Protein AF-A0A2R3ZAL0-F1 (afdb_monomer_lite)

Sequence (83 aa):
MVNGRDNRKILNEKIALRIKTLREKIEPNQSKFAEAHLMDRQIINRWESTTDGRGISIHSIKKFCSMIDISLKEFFDCELFSG

InterPro domains:
  IPR001387 Cro/C1-type, helix-turn-helix domain [cd00093] (18-75)
  IPR010982 Lambda repressor-like, DNA-binding domain superfamily [G3DSA:1.10.260.40] (6-79)
  IPR010982 Lambda repressor-like, DNA-binding domain superfamily [SSF47413] (11-77)

Organism: NCBI:txid2126553

pLDDT: mean 92.5, std 9.97, range [47.97, 98.44]

Secondary structure (DSSP, 8-state):
---HHHHHHHHHHHHHHHHHHHHHHH-S-HHHHHHHTT--HHHHHHHT--SS-----HHHHHHHHHHTT--HHHHH-SGGG--

Foldseek 3Di:
DPDPLNVLLLVQQLQLVLLQVLCCVVPNDLVVLCVVQVHDSVLNVVRND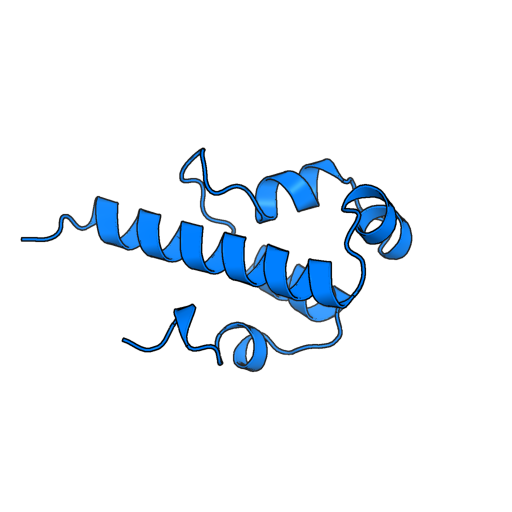SDPSDHDDPVSVQVSCVSSVHHPVVSCPDPSNDD

Structure (mmCIF, N/CA/C/O backbone):
data_AF-A0A2R3ZAL0-F1
#
_entry.id   AF-A0A2R3ZAL0-F1
#
loop_
_atom_site.group_PDB
_atom_site.id
_atom_site.type_symbol
_atom_site.label_atom_id
_atom_site.label_alt_id
_atom_site.label_comp_id
_atom_site.label_asym_id
_atom_site.label_entity_id
_atom_site.label_seq_id
_atom_site.pdbx_PDB_ins_code
_atom_site.Cartn_x
_atom_site.Cartn_y
_atom_site.Cartn_z
_atom_site.occupancy
_atom_site.B_iso_or_equiv
_atom_site.auth_seq_id
_atom_site.auth_comp_id
_atom_site.auth_asym_id
_atom_site.auth_atom_id
_atom_site.pdbx_PDB_model_num
ATOM 1 N N . MET A 1 1 ? 14.156 -1.091 -27.451 1.00 47.97 1 MET A N 1
ATOM 2 C CA . MET A 1 1 ? 14.584 -1.947 -26.323 1.00 47.97 1 MET A CA 1
ATOM 3 C C . MET A 1 1 ? 14.307 -1.185 -25.038 1.00 47.97 1 MET A C 1
ATOM 5 O O . MET A 1 1 ? 14.905 -0.135 -24.856 1.00 47.97 1 MET A O 1
ATOM 9 N N . VAL A 1 2 ? 13.368 -1.639 -24.204 1.00 55.31 2 VAL A N 1
ATOM 10 C CA . VAL A 1 2 ? 13.141 -1.023 -22.883 1.00 55.31 2 VAL A CA 1
ATOM 11 C C . VAL A 1 2 ? 14.308 -1.424 -21.980 1.00 55.31 2 VAL A C 1
ATOM 13 O O . VAL A 1 2 ? 14.663 -2.600 -21.914 1.00 55.31 2 VAL A O 1
ATOM 16 N N . ASN A 1 3 ? 14.970 -0.448 -21.363 1.00 67.81 3 ASN A N 1
ATOM 17 C CA . ASN A 1 3 ? 16.187 -0.661 -20.587 1.00 67.81 3 ASN A CA 1
ATOM 18 C C . ASN A 1 3 ? 15.837 -1.371 -19.264 1.00 67.81 3 ASN A C 1
ATOM 20 O O . ASN A 1 3 ? 14.822 -1.064 -18.644 1.00 67.81 3 ASN A O 1
ATOM 24 N N . GLY A 1 4 ? 16.669 -2.293 -18.767 1.00 68.31 4 GLY A N 1
ATOM 25 C CA . GLY A 1 4 ? 16.375 -3.039 -17.527 1.00 68.31 4 GLY A CA 1
ATOM 26 C C . GLY A 1 4 ? 16.207 -2.154 -16.277 1.00 68.31 4 GLY A C 1
ATOM 27 O O . GLY A 1 4 ? 15.559 -2.549 -15.307 1.00 68.31 4 GLY A O 1
ATOM 28 N N . ARG A 1 5 ? 16.749 -0.928 -16.312 1.00 65.75 5 ARG A N 1
ATOM 29 C CA . ARG A 1 5 ? 16.522 0.112 -15.293 1.00 65.75 5 ARG A CA 1
ATOM 30 C C . ARG A 1 5 ? 15.090 0.657 -15.305 1.00 65.75 5 ARG A C 1
ATOM 32 O O . ARG A 1 5 ? 14.544 0.903 -14.231 1.00 65.75 5 ARG A O 1
ATOM 39 N N . ASP A 1 6 ? 14.477 0.769 -16.478 1.00 78.75 6 ASP A N 1
ATOM 40 C CA . ASP A 1 6 ? 13.122 1.301 -16.636 1.00 78.75 6 ASP A CA 1
ATOM 41 C C . ASP A 1 6 ? 12.097 0.306 -16.085 1.00 78.75 6 ASP A C 1
ATOM 43 O O . ASP A 1 6 ? 11.212 0.687 -15.325 1.00 78.75 6 ASP A O 1
ATOM 47 N N . ASN A 1 7 ? 12.293 -0.994 -16.333 1.00 83.44 7 ASN A N 1
ATOM 48 C CA . ASN A 1 7 ? 11.415 -2.044 -15.801 1.00 83.44 7 ASN A CA 1
ATOM 49 C C . ASN A 1 7 ? 11.395 -2.083 -14.266 1.00 83.44 7 ASN A C 1
ATOM 51 O O . ASN A 1 7 ? 10.334 -2.243 -13.663 1.00 83.44 7 ASN A O 1
ATOM 55 N N . ARG A 1 8 ? 12.554 -1.906 -13.614 1.00 86.44 8 ARG A N 1
ATOM 56 C CA . ARG A 1 8 ? 12.624 -1.847 -12.144 1.00 86.44 8 ARG A CA 1
ATOM 57 C C . ARG A 1 8 ? 11.885 -0.626 -11.603 1.00 86.44 8 ARG A C 1
ATOM 59 O O . ARG A 1 8 ? 11.172 -0.740 -10.611 1.00 86.44 8 ARG A O 1
ATOM 66 N N . LYS A 1 9 ? 12.053 0.525 -12.256 1.00 89.69 9 LYS A N 1
ATOM 67 C CA . LYS A 1 9 ? 11.374 1.763 -11.876 1.00 89.69 9 LYS A CA 1
ATOM 68 C C . LYS A 1 9 ? 9.853 1.619 -12.003 1.00 89.69 9 LYS A C 1
ATOM 70 O O . LYS A 1 9 ? 9.152 1.904 -11.039 1.00 89.69 9 LYS A O 1
ATOM 75 N N . ILE A 1 10 ? 9.371 1.063 -13.116 1.00 92.06 10 ILE A N 1
ATOM 76 C CA . ILE A 1 10 ? 7.943 0.791 -13.349 1.00 92.06 10 ILE A CA 1
ATOM 77 C C . ILE A 1 10 ? 7.372 -0.142 -12.272 1.00 92.06 10 ILE A C 1
ATOM 79 O O . ILE A 1 10 ? 6.290 0.110 -11.746 1.00 92.06 10 ILE A O 1
ATOM 83 N N . LEU A 1 11 ? 8.088 -1.213 -11.908 1.00 93.44 11 LEU A N 1
ATOM 84 C CA . LEU A 1 11 ? 7.641 -2.119 -10.845 1.00 93.44 11 LEU A CA 1
ATOM 85 C C . LEU A 1 11 ? 7.537 -1.406 -9.488 1.00 93.44 11 LEU A C 1
ATOM 87 O O . LEU A 1 11 ? 6.544 -1.577 -8.783 1.00 93.44 11 LEU A O 1
ATOM 91 N N . ASN A 1 12 ? 8.533 -0.590 -9.134 1.00 94.69 12 ASN A N 1
ATOM 92 C CA . ASN A 1 12 ? 8.527 0.171 -7.882 1.00 94.69 12 ASN A CA 1
ATOM 93 C C . ASN A 1 12 ? 7.349 1.154 -7.829 1.00 94.69 12 ASN A C 1
ATOM 95 O O . ASN A 1 12 ? 6.652 1.217 -6.818 1.00 94.69 12 ASN A O 1
ATOM 99 N N . GLU A 1 13 ? 7.083 1.864 -8.927 1.00 94.88 13 GLU A N 1
ATOM 100 C CA . GLU A 1 13 ? 5.947 2.786 -9.041 1.00 94.88 13 GLU A CA 1
ATOM 101 C C . GLU A 1 13 ? 4.604 2.057 -8.900 1.00 94.88 13 GLU A C 1
ATOM 103 O O . GLU A 1 13 ? 3.730 2.519 -8.168 1.00 94.88 13 GLU A O 1
ATOM 108 N N . LYS A 1 14 ? 4.450 0.882 -9.527 1.00 95.62 14 LYS A N 1
ATOM 109 C CA . LYS A 1 14 ? 3.250 0.038 -9.388 1.00 95.62 14 LYS A CA 1
ATOM 110 C C . LYS A 1 14 ? 3.024 -0.417 -7.945 1.00 95.62 14 LYS A C 1
ATOM 112 O O . LYS A 1 14 ? 1.892 -0.386 -7.468 1.00 95.62 14 LYS A O 1
ATOM 117 N N . ILE A 1 15 ? 4.086 -0.806 -7.235 1.00 97.38 15 ILE A N 1
ATOM 118 C CA . ILE A 1 15 ? 4.014 -1.190 -5.815 1.00 97.38 15 ILE A CA 1
ATOM 119 C C . ILE A 1 15 ? 3.599 0.007 -4.952 1.00 97.38 15 ILE A C 1
ATOM 121 O O . ILE A 1 15 ? 2.672 -0.119 -4.152 1.00 97.38 15 ILE A O 1
ATOM 125 N N . ALA A 1 16 ? 4.238 1.166 -5.136 1.00 97.19 16 ALA A N 1
ATOM 126 C CA . ALA A 1 16 ? 3.916 2.384 -4.394 1.00 97.19 16 ALA A CA 1
ATOM 127 C C . ALA A 1 16 ? 2.462 2.823 -4.626 1.00 97.19 16 ALA A C 1
ATOM 129 O O . ALA A 1 16 ? 1.733 3.117 -3.675 1.00 97.19 16 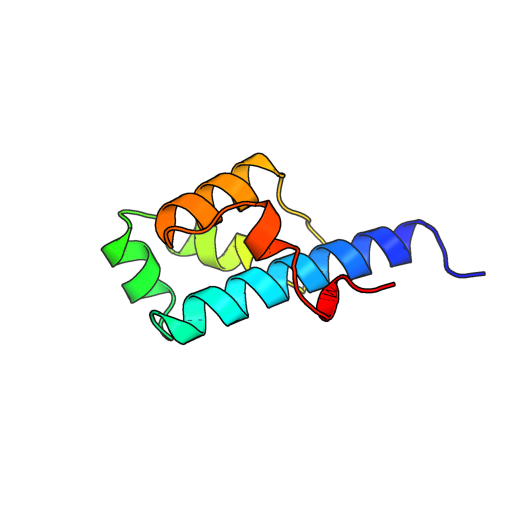ALA A O 1
ATOM 130 N N . LEU A 1 17 ? 2.007 2.782 -5.883 1.00 96.75 17 LEU A N 1
ATOM 131 C CA . LEU A 1 17 ? 0.623 3.070 -6.246 1.00 96.75 17 LEU A CA 1
ATOM 132 C C . LEU A 1 17 ? -0.348 2.086 -5.586 1.00 96.75 17 LEU A C 1
ATOM 134 O O . LEU A 1 17 ? -1.347 2.513 -5.013 1.00 96.75 17 LEU A O 1
ATOM 138 N N . ARG A 1 18 ? -0.044 0.782 -5.600 1.00 97.88 18 ARG A N 1
ATOM 139 C CA . ARG A 1 18 ? -0.890 -0.243 -4.970 1.00 97.88 18 ARG A CA 1
ATOM 140 C C . ARG A 1 18 ? -1.040 -0.020 -3.464 1.00 97.88 18 ARG A C 1
ATOM 142 O O . ARG A 1 18 ? -2.159 -0.117 -2.962 1.00 97.88 18 ARG A O 1
ATOM 149 N N . ILE A 1 19 ? 0.046 0.309 -2.761 1.00 98.00 19 ILE A N 1
ATOM 150 C CA . ILE A 1 19 ? 0.020 0.635 -1.323 1.00 98.00 19 ILE A CA 1
ATOM 151 C C . ILE A 1 19 ? -0.880 1.840 -1.073 1.00 98.00 19 ILE A C 1
ATOM 153 O O . ILE A 1 19 ? -1.798 1.756 -0.258 1.00 98.00 19 ILE A O 1
ATOM 157 N N . LYS A 1 20 ? -0.670 2.924 -1.828 1.00 97.69 20 LYS A N 1
ATOM 158 C CA . LYS A 1 20 ? -1.472 4.141 -1.714 1.00 97.69 20 LYS A CA 1
ATOM 159 C C . LYS A 1 20 ? -2.957 3.862 -1.936 1.00 97.69 20 LYS A C 1
ATOM 161 O O . LYS A 1 20 ? -3.775 4.243 -1.107 1.00 97.69 20 LYS A O 1
ATOM 166 N N . THR A 1 21 ? -3.310 3.152 -3.007 1.00 97.88 21 THR A N 1
ATOM 167 C CA . THR A 1 21 ? -4.705 2.817 -3.322 1.00 97.88 21 THR A CA 1
ATOM 168 C C . THR A 1 21 ? -5.362 1.980 -2.226 1.00 97.88 21 THR A C 1
ATOM 170 O O . THR A 1 21 ? -6.514 2.228 -1.882 1.00 97.88 21 THR A O 1
ATOM 173 N N . LEU A 1 22 ? -4.663 0.982 -1.676 1.00 98.31 22 LEU A N 1
ATOM 174 C CA . LEU A 1 22 ? -5.204 0.152 -0.595 1.00 98.31 22 LEU A CA 1
ATOM 175 C C . LEU A 1 22 ? -5.372 0.952 0.699 1.00 98.31 22 LEU A C 1
ATOM 177 O O . LEU A 1 22 ? -6.414 0.846 1.340 1.00 98.31 22 LEU A O 1
ATOM 181 N N . ARG A 1 23 ? -4.398 1.803 1.039 1.00 98.00 23 ARG A N 1
ATOM 182 C CA . ARG A 1 23 ? -4.504 2.707 2.186 1.00 98.00 23 ARG A CA 1
ATOM 183 C C . ARG A 1 23 ? -5.693 3.651 2.034 1.00 98.00 23 ARG A C 1
ATOM 185 O O . ARG A 1 23 ? -6.484 3.756 2.958 1.00 98.00 23 ARG A O 1
ATOM 192 N N . GLU A 1 24 ? -5.844 4.321 0.892 1.00 98.12 24 GLU A N 1
ATOM 193 C CA . GLU A 1 24 ? -6.902 5.324 0.678 1.00 98.12 24 GLU A CA 1
ATOM 194 C C . GLU A 1 24 ? -8.317 4.748 0.762 1.00 98.12 24 GLU A C 1
ATOM 196 O O . GLU A 1 24 ? -9.238 5.470 1.135 1.00 98.12 24 GLU A O 1
ATOM 201 N N . LYS A 1 25 ? -8.491 3.452 0.474 1.00 97.69 25 LYS A N 1
ATOM 202 C CA . LYS A 1 25 ? -9.764 2.743 0.678 1.00 97.69 25 LYS A CA 1
ATOM 203 C C . LYS A 1 25 ? -10.121 2.543 2.153 1.00 97.69 25 LYS A C 1
ATOM 205 O O . LYS A 1 25 ? -11.296 2.375 2.459 1.00 97.69 25 LYS A O 1
ATOM 210 N N . ILE A 1 26 ? -9.125 2.525 3.035 1.00 97.38 26 ILE A N 1
ATOM 211 C CA . ILE A 1 26 ? -9.285 2.309 4.478 1.00 97.38 26 ILE A CA 1
ATOM 212 C C . ILE A 1 26 ? -9.313 3.656 5.202 1.00 97.38 26 ILE A C 1
ATOM 214 O O . ILE A 1 26 ? -10.242 3.943 5.948 1.00 97.38 26 ILE A O 1
ATOM 218 N N . GLU A 1 27 ? -8.303 4.492 4.961 1.00 97.69 27 GLU A N 1
ATOM 219 C CA . GLU A 1 27 ? -8.161 5.826 5.534 1.00 97.69 27 GLU A CA 1
ATOM 220 C C . GLU A 1 27 ? -7.389 6.746 4.558 1.00 97.69 27 GLU A C 1
ATOM 222 O O . GLU A 1 27 ? -6.194 6.537 4.300 1.00 97.69 27 GLU A O 1
ATOM 227 N N . PRO A 1 28 ? -8.033 7.792 4.004 1.00 96.56 28 PRO A N 1
ATOM 228 C CA . PRO A 1 28 ? -7.422 8.693 3.026 1.00 96.56 28 PRO A CA 1
ATOM 229 C C . PRO A 1 28 ? -6.302 9.576 3.594 1.00 96.56 28 PRO A C 1
ATOM 231 O O . PRO A 1 28 ? -5.458 10.045 2.825 1.00 96.56 28 PRO A O 1
ATOM 234 N N . ASN A 1 29 ? -6.217 9.776 4.909 1.00 97.50 29 ASN A N 1
ATOM 235 C CA . ASN A 1 29 ? -5.157 10.551 5.544 1.00 97.50 29 ASN A CA 1
ATOM 236 C C . ASN A 1 29 ? -4.002 9.656 6.038 1.00 97.50 29 ASN A C 1
ATOM 238 O O . ASN A 1 29 ? -4.154 8.874 6.972 1.00 97.50 29 ASN A O 1
ATOM 242 N N . GLN A 1 30 ? -2.802 9.830 5.470 1.00 97.06 30 GLN A N 1
ATOM 243 C CA . GLN A 1 30 ? -1.610 9.062 5.865 1.00 97.06 30 GLN A CA 1
ATOM 244 C C . GLN A 1 30 ? -1.284 9.149 7.363 1.00 97.06 30 GLN A C 1
ATOM 246 O O . GLN A 1 30 ? -0.846 8.157 7.936 1.00 97.06 30 GLN A O 1
ATOM 251 N N . SER A 1 31 ? -1.464 10.316 7.993 1.00 97.31 31 SER A N 1
ATOM 252 C CA . SER A 1 31 ? -1.180 10.498 9.422 1.00 97.31 31 SER A CA 1
ATOM 253 C C . SER A 1 31 ? -2.128 9.663 10.273 1.00 97.31 31 SER A C 1
ATOM 255 O O . SER A 1 31 ? -1.668 8.969 11.171 1.00 97.31 31 SER A O 1
ATOM 257 N N . LYS A 1 32 ? -3.426 9.679 9.946 1.00 98.00 32 LYS A N 1
ATOM 258 C CA . LYS A 1 32 ? -4.439 8.887 10.656 1.00 98.00 32 LYS A CA 1
ATOM 259 C C . LYS A 1 32 ? -4.222 7.389 10.473 1.00 98.00 32 LYS A C 1
ATOM 261 O O . LYS A 1 32 ? -4.288 6.641 11.440 1.00 98.00 32 LYS A O 1
ATOM 266 N N . PHE A 1 33 ? -3.899 6.955 9.254 1.00 98.12 33 PHE A N 1
ATOM 267 C CA . PHE A 1 33 ? -3.562 5.555 8.990 1.00 98.12 33 PHE A CA 1
ATOM 268 C C . PHE A 1 33 ? -2.325 5.117 9.787 1.00 98.12 33 PHE A C 1
ATOM 270 O O . PHE A 1 33 ? -2.312 4.053 10.398 1.00 98.12 33 PHE A O 1
ATOM 277 N N . ALA A 1 34 ? -1.282 5.950 9.813 1.00 97.31 34 ALA A N 1
ATOM 278 C CA . ALA A 1 34 ? -0.068 5.661 10.565 1.00 97.31 34 ALA A CA 1
ATOM 279 C C . ALA A 1 34 ? -0.343 5.574 12.076 1.00 97.31 34 ALA A C 1
ATOM 281 O O . ALA A 1 34 ? 0.103 4.625 12.715 1.00 97.31 34 ALA A O 1
ATOM 282 N N . GLU A 1 35 ? -1.128 6.503 12.626 1.00 97.31 35 GLU A N 1
ATOM 283 C CA . GLU A 1 35 ? -1.548 6.505 14.031 1.00 97.31 35 GLU A CA 1
ATOM 284 C C . GLU A 1 35 ? -2.333 5.238 14.398 1.00 97.31 35 GLU A C 1
ATOM 286 O O . GLU A 1 35 ? -1.974 4.555 15.357 1.00 97.31 35 GLU A O 1
ATOM 291 N N . ALA A 1 36 ? -3.328 4.862 13.585 1.00 96.81 36 ALA A N 1
ATOM 292 C CA . ALA A 1 36 ? -4.150 3.668 13.797 1.00 96.81 36 ALA A CA 1
ATOM 293 C C . ALA A 1 36 ? -3.337 2.361 13.826 1.00 96.81 36 ALA A C 1
ATOM 295 O O . ALA A 1 36 ? -3.741 1.389 14.462 1.00 96.81 36 ALA A O 1
ATOM 296 N N . HIS A 1 37 ? -2.176 2.341 13.167 1.00 95.69 37 HIS A N 1
ATOM 297 C CA . HIS A 1 37 ? -1.279 1.187 13.117 1.00 95.69 37 HIS A CA 1
ATOM 298 C C . HIS A 1 37 ? 0.025 1.373 13.913 1.00 95.69 37 HIS A C 1
A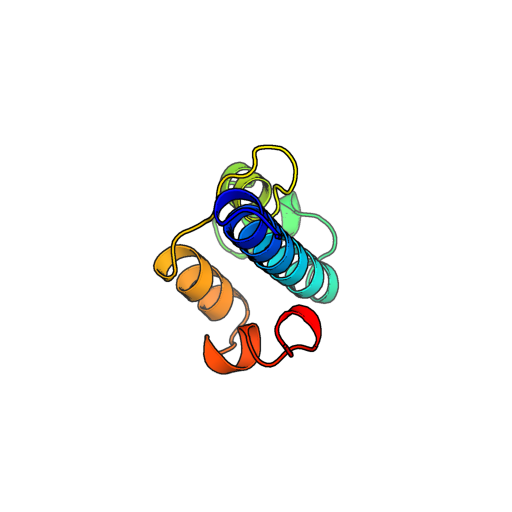TOM 300 O O . HIS A 1 37 ? 0.959 0.587 13.732 1.00 95.69 37 HIS A O 1
ATOM 306 N N . LEU A 1 38 ? 0.111 2.386 14.788 1.00 95.00 38 LEU A N 1
ATOM 307 C CA . LEU A 1 38 ? 1.293 2.690 15.613 1.00 95.00 38 LEU A CA 1
ATOM 308 C C . LEU A 1 38 ? 2.590 2.803 14.791 1.00 95.00 38 LEU A C 1
ATOM 310 O O . LEU A 1 38 ? 3.647 2.274 15.147 1.00 95.00 38 LEU A O 1
ATOM 314 N N . MET A 1 39 ? 2.501 3.478 13.649 1.00 94.75 39 MET A N 1
ATOM 315 C CA . MET A 1 39 ? 3.597 3.684 12.714 1.00 94.75 39 MET A CA 1
ATOM 316 C C . MET A 1 39 ? 3.982 5.153 12.587 1.00 94.75 39 MET A C 1
ATOM 318 O O . MET A 1 39 ? 3.166 6.058 12.721 1.00 94.75 39 MET A O 1
ATOM 322 N N . ASP A 1 40 ? 5.244 5.387 12.234 1.00 95.69 40 ASP A N 1
ATOM 323 C CA . ASP A 1 40 ? 5.686 6.700 11.783 1.00 95.69 40 ASP A CA 1
ATOM 324 C C . ASP A 1 40 ? 5.132 6.981 10.375 1.00 95.69 40 ASP A C 1
ATOM 326 O O . ASP A 1 40 ? 5.351 6.211 9.431 1.00 95.69 40 ASP A O 1
ATOM 330 N N . ARG A 1 41 ? 4.448 8.120 10.215 1.00 96.12 41 ARG A N 1
ATOM 331 C CA . ARG A 1 41 ? 3.928 8.620 8.932 1.00 96.12 41 ARG A CA 1
ATOM 332 C C . ARG A 1 41 ? 5.000 8.685 7.839 1.00 96.12 41 ARG A C 1
ATOM 334 O O . ARG A 1 41 ? 4.683 8.486 6.668 1.00 96.12 41 ARG A O 1
ATOM 341 N N . GLN A 1 42 ? 6.262 8.944 8.182 1.00 95.62 42 GLN A N 1
ATOM 342 C CA . GLN A 1 42 ? 7.375 8.970 7.229 1.00 95.62 42 GLN A CA 1
ATOM 343 C C . GLN A 1 42 ? 7.620 7.607 6.575 1.00 95.62 42 GLN A C 1
ATOM 345 O O . GLN A 1 42 ? 8.058 7.547 5.425 1.00 95.62 42 GLN A O 1
ATOM 350 N N . ILE A 1 43 ? 7.319 6.509 7.275 1.00 95.31 43 ILE A N 1
ATOM 351 C CA . ILE A 1 43 ? 7.418 5.162 6.705 1.00 95.31 43 ILE A CA 1
ATOM 352 C C . ILE A 1 43 ? 6.356 4.988 5.619 1.00 95.31 43 ILE A C 1
ATOM 354 O O . ILE A 1 43 ? 6.688 4.548 4.522 1.00 95.31 43 ILE A O 1
ATOM 358 N N . ILE A 1 44 ? 5.116 5.400 5.895 1.00 96.31 44 ILE A N 1
ATOM 359 C CA . ILE A 1 44 ? 4.018 5.361 4.918 1.00 96.31 44 ILE A CA 1
ATOM 360 C C . ILE A 1 44 ? 4.343 6.247 3.712 1.00 96.31 44 ILE A C 1
ATOM 362 O O . ILE A 1 44 ? 4.241 5.807 2.571 1.00 96.31 44 ILE A O 1
ATOM 366 N N . ASN A 1 45 ? 4.835 7.465 3.956 1.00 95.50 45 ASN A N 1
ATOM 367 C CA . ASN A 1 45 ? 5.258 8.373 2.894 1.00 95.50 45 ASN A CA 1
ATOM 368 C C . ASN A 1 45 ? 6.335 7.750 1.990 1.00 95.50 45 ASN A C 1
ATOM 370 O O . ASN A 1 45 ? 6.240 7.845 0.769 1.00 95.50 45 ASN A O 1
ATOM 374 N N . ARG A 1 46 ? 7.318 7.056 2.578 1.0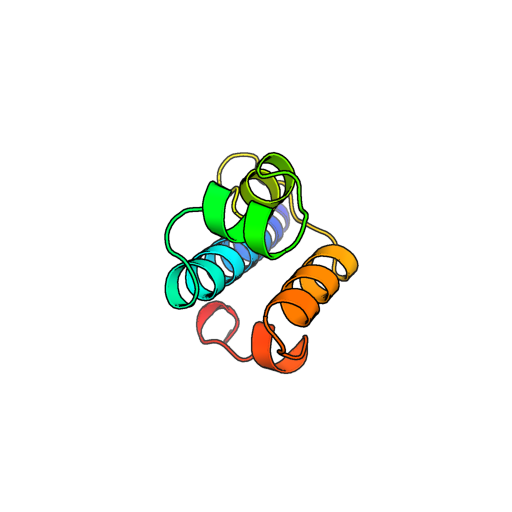0 94.88 46 ARG A N 1
ATOM 375 C CA . ARG A 1 46 ? 8.356 6.338 1.829 1.00 94.88 46 ARG A CA 1
ATOM 376 C C . ARG A 1 46 ? 7.790 5.166 1.029 1.00 94.88 46 ARG A C 1
ATOM 378 O O . ARG A 1 46 ? 8.242 4.937 -0.085 1.00 94.88 46 ARG A O 1
ATOM 385 N N . TRP A 1 47 ? 6.841 4.415 1.586 1.00 96.31 47 TRP A N 1
ATOM 386 C CA . TRP A 1 47 ? 6.206 3.288 0.894 1.00 96.31 47 TRP A CA 1
ATOM 387 C C . TRP A 1 47 ? 5.379 3.724 -0.320 1.00 96.31 47 TRP A C 1
ATOM 389 O O . TRP A 1 47 ? 5.288 2.972 -1.284 1.00 96.31 47 TRP A O 1
ATOM 399 N N . GLU A 1 48 ? 4.817 4.932 -0.286 1.00 95.69 48 GLU A N 1
ATOM 400 C CA . GLU A 1 48 ? 3.986 5.500 -1.357 1.00 95.69 48 GLU A CA 1
ATOM 401 C C . GLU A 1 48 ? 4.761 6.408 -2.329 1.00 95.69 48 GLU A C 1
ATOM 403 O O . GLU A 1 48 ? 4.168 6.983 -3.244 1.00 95.69 48 GLU A O 1
ATOM 408 N N . SER A 1 49 ? 6.075 6.561 -2.148 1.00 93.94 49 SER A N 1
ATOM 409 C CA . SER A 1 49 ? 6.906 7.416 -2.999 1.00 93.94 49 SER A CA 1
ATOM 410 C C . SER A 1 49 ? 7.044 6.837 -4.408 1.00 93.94 49 SER A C 1
ATOM 412 O O . SER A 1 49 ? 7.566 5.741 -4.598 1.00 93.94 49 SER A O 1
ATOM 414 N N . THR A 1 50 ? 6.635 7.612 -5.414 1.00 89.50 50 THR A N 1
ATOM 415 C CA . THR A 1 50 ? 6.872 7.319 -6.839 1.00 89.50 50 THR A CA 1
ATOM 416 C C . THR A 1 50 ? 7.995 8.170 -7.439 1.00 89.50 50 THR A C 1
ATOM 418 O O . THR A 1 50 ? 8.350 7.997 -8.602 1.00 89.50 50 THR A O 1
ATOM 421 N N . THR A 1 51 ? 8.567 9.108 -6.676 1.00 83.19 51 THR A N 1
ATOM 422 C CA . THR A 1 51 ? 9.441 10.165 -7.213 1.00 83.19 51 THR A CA 1
ATOM 423 C C . THR A 1 51 ? 10.929 9.863 -7.081 1.00 83.19 51 THR A C 1
ATOM 425 O O . THR A 1 51 ? 11.709 10.263 -7.943 1.00 83.19 51 THR A O 1
ATOM 428 N N . ASP A 1 52 ? 11.346 9.142 -6.039 1.00 79.56 52 ASP A N 1
ATOM 429 C CA . ASP A 1 52 ? 12.761 8.849 -5.771 1.00 79.56 52 ASP A CA 1
ATOM 430 C C . ASP A 1 52 ? 13.253 7.539 -6.416 1.00 79.56 52 ASP A C 1
ATOM 432 O O . ASP A 1 52 ? 14.435 7.199 -6.320 1.00 79.56 52 ASP A O 1
ATOM 436 N N . GLY A 1 53 ? 12.357 6.802 -7.085 1.00 76.56 53 GLY A N 1
ATOM 437 C CA . GLY A 1 53 ? 12.644 5.528 -7.752 1.00 76.56 53 GLY A CA 1
ATOM 438 C C . GLY A 1 53 ? 13.035 4.396 -6.797 1.00 76.56 53 GLY A C 1
ATOM 439 O O . GLY A 1 53 ? 13.406 3.307 -7.256 1.00 76.56 53 GLY A O 1
ATOM 440 N N . ARG A 1 54 ? 12.969 4.627 -5.479 1.00 82.12 54 ARG A N 1
ATOM 441 C CA . ARG A 1 54 ? 13.319 3.626 -4.475 1.00 82.12 54 ARG A CA 1
ATOM 442 C C . ARG A 1 54 ? 12.189 2.613 -4.373 1.00 82.12 54 ARG A C 1
ATOM 444 O O . ARG A 1 54 ? 11.037 2.953 -4.147 1.00 82.12 54 ARG A O 1
ATOM 451 N N . GLY A 1 55 ? 12.538 1.344 -4.541 1.00 88.62 55 GLY A N 1
ATOM 452 C CA . GLY A 1 55 ? 11.639 0.244 -4.218 1.00 88.62 55 GLY A CA 1
ATOM 453 C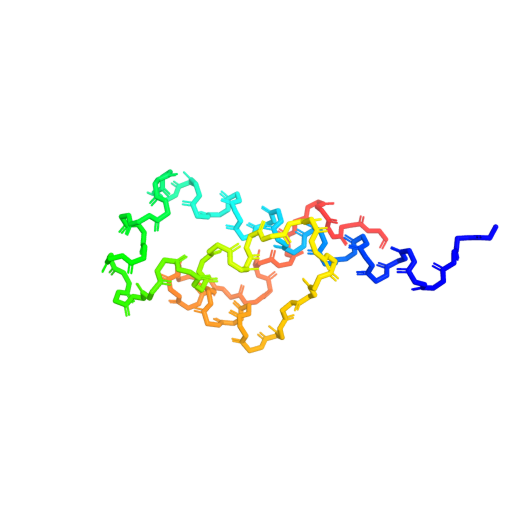 C . GLY A 1 55 ? 11.625 -0.010 -2.716 1.00 88.62 55 GLY A C 1
ATOM 454 O O . GLY A 1 55 ? 12.546 0.379 -1.993 1.00 88.62 55 GLY A O 1
ATOM 455 N N . ILE A 1 56 ? 10.605 -0.723 -2.255 1.00 95.06 56 ILE A N 1
ATOM 456 C CA . ILE A 1 56 ? 10.580 -1.276 -0.903 1.00 95.06 56 ILE A CA 1
ATOM 457 C C . ILE A 1 56 ? 10.791 -2.787 -0.946 1.00 95.06 56 ILE A C 1
ATOM 459 O O . ILE A 1 56 ? 10.557 -3.441 -1.962 1.00 95.06 56 ILE A O 1
ATOM 463 N N . SER A 1 57 ? 11.254 -3.352 0.166 1.00 96.00 57 SER A N 1
ATOM 464 C CA . SER A 1 57 ? 11.469 -4.796 0.267 1.00 96.00 57 SER A CA 1
ATOM 465 C C . SER A 1 57 ? 10.145 -5.564 0.315 1.00 96.00 57 SER A C 1
ATOM 467 O O . SER A 1 57 ? 9.134 -5.047 0.797 1.00 96.00 57 SER A O 1
ATOM 469 N N . ILE A 1 58 ? 10.172 -6.845 -0.060 1.00 97.25 58 ILE A N 1
ATOM 470 C CA . ILE A 1 58 ? 9.022 -7.744 0.115 1.00 97.25 58 ILE A CA 1
ATOM 471 C C . ILE A 1 58 ? 8.570 -7.843 1.582 1.00 97.25 58 ILE A C 1
ATOM 473 O O . ILE A 1 58 ? 7.383 -7.992 1.852 1.00 97.25 58 ILE A O 1
ATOM 477 N N . HIS A 1 59 ? 9.484 -7.682 2.546 1.00 97.62 59 HIS A N 1
ATOM 478 C CA . HIS A 1 59 ? 9.151 -7.648 3.973 1.00 97.62 59 HIS A CA 1
ATOM 479 C C . HIS A 1 59 ? 8.342 -6.404 4.351 1.00 97.62 59 HIS A C 1
ATOM 481 O O . HIS A 1 59 ? 7.435 -6.490 5.174 1.00 97.62 59 HIS A O 1
ATOM 487 N N . SER A 1 60 ? 8.634 -5.258 3.731 1.00 97.56 60 SER A N 1
ATOM 488 C CA . SER A 1 60 ? 7.860 -4.027 3.909 1.00 97.56 60 SER A CA 1
ATOM 489 C C . SER A 1 60 ? 6.457 -4.172 3.321 1.00 97.56 60 SER A C 1
ATOM 491 O O . SER A 1 60 ? 5.488 -3.817 3.985 1.00 97.56 60 SER A O 1
ATOM 493 N N . ILE A 1 61 ? 6.343 -4.776 2.132 1.00 98.31 61 ILE A N 1
ATOM 494 C CA . ILE A 1 61 ? 5.043 -5.085 1.514 1.00 98.31 61 ILE A CA 1
ATOM 495 C C . ILE A 1 61 ? 4.257 -6.044 2.411 1.00 98.31 61 ILE A C 1
ATOM 497 O O . ILE A 1 61 ? 3.101 -5.783 2.720 1.00 98.31 61 ILE A O 1
ATOM 501 N N . LYS A 1 62 ? 4.891 -7.117 2.902 1.00 98.31 62 LYS A N 1
ATOM 502 C CA . LYS A 1 62 ? 4.257 -8.074 3.818 1.00 98.31 62 LYS A CA 1
ATOM 503 C C . LYS A 1 62 ? 3.767 -7.393 5.094 1.00 98.31 62 LYS A C 1
ATOM 505 O O . LYS A 1 62 ? 2.650 -7.661 5.516 1.00 98.31 62 LYS A O 1
ATOM 510 N N . LYS A 1 63 ? 4.572 -6.499 5.679 1.00 97.88 63 LYS A N 1
ATOM 511 C CA . LYS A 1 63 ? 4.175 -5.715 6.855 1.00 97.88 63 LYS A CA 1
ATOM 512 C C . LYS A 1 63 ? 2.925 -4.886 6.565 1.00 97.88 63 LYS A C 1
ATOM 514 O O . LYS A 1 63 ? 1.990 -4.944 7.351 1.00 97.88 63 LYS A O 1
ATOM 519 N N . PHE A 1 64 ? 2.898 -4.169 5.441 1.00 98.19 64 PHE A N 1
ATOM 520 C CA . PHE A 1 64 ? 1.716 -3.420 5.017 1.00 98.19 64 PHE A CA 1
ATOM 521 C C . PHE A 1 64 ? 0.490 -4.328 4.860 1.00 98.19 64 PHE A C 1
ATOM 523 O O . PHE A 1 64 ? -0.566 -4.020 5.397 1.00 98.19 64 PHE A O 1
ATOM 530 N N . CYS A 1 65 ? 0.643 -5.476 4.198 1.00 98.44 65 CYS A N 1
ATOM 531 C CA . CYS A 1 65 ? -0.440 -6.443 4.011 1.00 98.44 65 CYS A CA 1
ATOM 532 C C . CYS A 1 65 ? -1.019 -6.919 5.353 1.00 98.44 65 CYS A C 1
ATOM 534 O O . CYS A 1 65 ? -2.232 -6.925 5.523 1.00 98.44 65 CYS A O 1
ATOM 536 N N . SER A 1 66 ? -0.161 -7.224 6.334 1.00 97.69 66 SER A N 1
ATOM 537 C CA . SER A 1 66 ? -0.593 -7.596 7.688 1.00 97.69 66 SER A CA 1
ATOM 538 C C . SER A 1 66 ? -1.316 -6.474 8.435 1.00 97.69 66 SER A C 1
ATOM 540 O O . SER A 1 66 ? -2.143 -6.768 9.288 1.00 97.69 66 SER A O 1
ATOM 542 N N . MET A 1 67 ? -1.024 -5.202 8.144 1.00 96.94 67 MET A N 1
ATOM 543 C CA . MET A 1 67 ? -1.734 -4.077 8.769 1.00 96.94 67 MET A CA 1
ATOM 544 C C . MET A 1 67 ? -3.185 -3.983 8.294 1.00 96.94 67 MET A C 1
ATOM 546 O O . MET A 1 67 ? -4.042 -3.562 9.060 1.00 96.94 67 MET A O 1
ATOM 550 N N . ILE A 1 68 ? -3.452 -4.373 7.047 1.00 97.25 68 ILE A N 1
ATOM 551 C CA . ILE A 1 68 ? -4.769 -4.245 6.409 1.00 97.25 68 ILE A CA 1
ATOM 552 C C . ILE A 1 68 ? -5.477 -5.592 6.205 1.00 97.25 68 ILE A C 1
ATOM 554 O O . ILE A 1 68 ? -6.437 -5.664 5.446 1.00 97.25 68 ILE A O 1
ATOM 558 N N . ASP A 1 69 ? -4.970 -6.639 6.856 1.00 97.69 69 ASP A N 1
ATOM 559 C CA . ASP A 1 69 ? -5.498 -8.006 6.839 1.00 97.69 69 ASP A CA 1
ATOM 560 C C . ASP A 1 69 ? -5.672 -8.620 5.435 1.00 97.69 69 ASP A C 1
ATOM 562 O O . ASP A 1 69 ? -6.691 -9.222 5.111 1.00 97.69 69 ASP A O 1
ATOM 566 N N . ILE A 1 70 ? -4.651 -8.471 4.581 1.00 98.38 70 ILE A N 1
ATOM 567 C CA . ILE A 1 70 ? -4.567 -9.183 3.295 1.00 98.38 70 ILE A CA 1
ATOM 568 C C . ILE A 1 70 ? -3.278 -10.001 3.199 1.00 98.38 70 ILE A C 1
ATOM 570 O O . ILE A 1 70 ? -2.284 -9.757 3.888 1.00 98.38 70 ILE A O 1
ATOM 574 N N . SER A 1 71 ? -3.254 -10.961 2.285 1.00 98.38 71 SER A N 1
ATOM 575 C CA . SER A 1 71 ? -2.056 -11.708 1.916 1.00 98.38 71 SER A CA 1
ATOM 576 C C . SER A 1 71 ? -1.208 -10.972 0.872 1.00 98.38 71 SER A C 1
ATOM 578 O O . SER A 1 71 ? -1.684 -10.141 0.097 1.00 98.38 71 SER A O 1
ATOM 580 N N . LEU A 1 72 ? 0.072 -11.353 0.770 1.00 98.12 72 LEU A N 1
ATOM 581 C CA . LEU A 1 72 ? 0.929 -10.915 -0.341 1.00 98.12 72 LEU A CA 1
ATOM 582 C C . LEU A 1 72 ? 0.351 -11.318 -1.704 1.00 98.12 72 LEU A C 1
ATOM 584 O O . LEU A 1 72 ? 0.532 -10.590 -2.675 1.00 98.12 72 LEU A O 1
ATOM 588 N N . LYS A 1 73 ? -0.345 -12.460 -1.781 1.00 97.81 73 LYS A N 1
ATOM 589 C CA . LYS A 1 73 ? -1.001 -12.887 -3.017 1.00 97.81 73 LYS A CA 1
ATOM 590 C C . LYS A 1 73 ? -2.054 -11.860 -3.427 1.00 97.81 73 LYS A C 1
ATOM 592 O O . LYS A 1 73 ? -1.981 -11.356 -4.536 1.00 97.81 73 LYS A O 1
ATOM 597 N N . GLU A 1 74 ? -2.973 -11.511 -2.532 1.00 98.38 74 GLU A N 1
ATOM 598 C CA . GLU A 1 74 ? -4.038 -10.524 -2.791 1.00 98.38 74 GLU A CA 1
ATOM 599 C C . GLU A 1 74 ? -3.494 -9.118 -3.074 1.00 98.38 74 GLU A C 1
ATOM 601 O O . GLU A 1 74 ? -4.079 -8.346 -3.838 1.00 98.38 74 GLU A O 1
ATOM 606 N N . PHE A 1 75 ? -2.338 -8.775 -2.501 1.00 98.31 75 PHE A N 1
ATOM 607 C CA . PHE A 1 75 ? -1.658 -7.529 -2.834 1.00 98.31 75 PHE A CA 1
ATOM 608 C C . PHE A 1 75 ? -1.293 -7.460 -4.325 1.00 98.31 75 PHE A C 1
ATOM 610 O O . PHE A 1 75 ? -1.588 -6.447 -4.969 1.00 98.31 75 PHE A O 1
ATOM 617 N N . PHE A 1 76 ? -0.682 -8.524 -4.861 1.00 97.31 76 PHE A N 1
ATOM 618 C CA . PHE A 1 76 ? -0.241 -8.612 -6.259 1.00 97.31 76 PHE A CA 1
ATOM 619 C C . PHE A 1 76 ? -1.333 -9.078 -7.233 1.00 97.31 76 PHE A C 1
ATOM 621 O O . PHE A 1 76 ? -1.159 -8.931 -8.440 1.00 97.31 76 PHE A O 1
ATOM 628 N N . ASP A 1 77 ? -2.462 -9.581 -6.733 1.00 96.31 77 ASP A N 1
ATOM 629 C CA . ASP A 1 77 ? -3.658 -9.926 -7.511 1.00 96.31 77 ASP A CA 1
ATOM 630 C C . ASP A 1 77 ? -4.402 -8.644 -7.937 1.00 96.31 77 ASP A C 1
ATOM 632 O O . ASP A 1 77 ? -5.419 -8.232 -7.373 1.00 96.31 77 ASP A O 1
ATOM 636 N N . CYS A 1 78 ? -3.787 -7.899 -8.855 1.00 94.69 78 CYS A N 1
ATOM 637 C CA . CYS A 1 78 ? -4.239 -6.591 -9.310 1.00 94.69 78 CYS A CA 1
ATOM 638 C C . CYS A 1 78 ? -3.786 -6.345 -10.751 1.00 94.69 78 CYS A C 1
ATOM 640 O O . CYS A 1 78 ? -2.656 -6.670 -11.107 1.00 94.69 78 CYS A O 1
ATOM 642 N N . GLU A 1 79 ? -4.627 -5.682 -11.550 1.00 94.75 79 GLU A N 1
ATOM 643 C CA . GLU A 1 79 ? -4.344 -5.323 -12.953 1.00 94.75 79 GLU A CA 1
ATOM 644 C C . GLU A 1 79 ? -3.056 -4.502 -13.139 1.00 94.75 79 GLU A C 1
ATOM 646 O O . GLU A 1 79 ? -2.434 -4.521 -14.198 1.00 94.75 79 GLU A O 1
ATOM 651 N N . LEU A 1 80 ? -2.583 -3.818 -12.091 1.00 93.94 80 LEU A N 1
ATOM 652 C CA . LEU A 1 80 ? -1.274 -3.161 -12.124 1.00 93.94 80 LEU A CA 1
ATOM 653 C C . LEU A 1 80 ? -0.135 -4.154 -12.419 1.00 93.94 80 LEU A C 1
ATOM 655 O O . LEU A 1 80 ? 0.889 -3.754 -12.975 1.00 93.94 80 LEU A O 1
ATOM 659 N N . PHE A 1 81 ? -0.299 -5.431 -12.071 1.00 94.06 81 PHE A N 1
ATOM 660 C CA . PHE A 1 81 ? 0.709 -6.483 -12.207 1.00 94.06 81 PHE A CA 1
ATOM 661 C C . PHE A 1 81 ? 0.384 -7.522 -13.285 1.00 94.06 81 PHE A C 1
ATOM 663 O O . PHE A 1 81 ? 1.186 -8.430 -13.481 1.00 94.06 81 PHE A O 1
ATOM 670 N N . SER A 1 82 ? -0.729 -7.388 -14.013 1.00 85.94 82 SER A N 1
ATOM 671 C CA . SER A 1 82 ? -0.984 -8.217 -15.195 1.00 85.94 82 SER A CA 1
ATOM 672 C C . SER A 1 82 ? -0.087 -7.769 -16.352 1.00 85.94 82 SER A C 1
ATOM 674 O O . SER A 1 82 ? -0.125 -6.602 -16.752 1.00 85.94 82 SER A O 1
ATOM 676 N N . GLY A 1 83 ? 0.742 -8.682 -16.858 1.00 66.69 83 GLY A N 1
ATOM 677 C CA . GLY A 1 83 ? 1.683 -8.469 -17.958 1.00 66.69 83 GLY A CA 1
ATOM 678 C C . GLY A 1 83 ? 2.384 -9.757 -18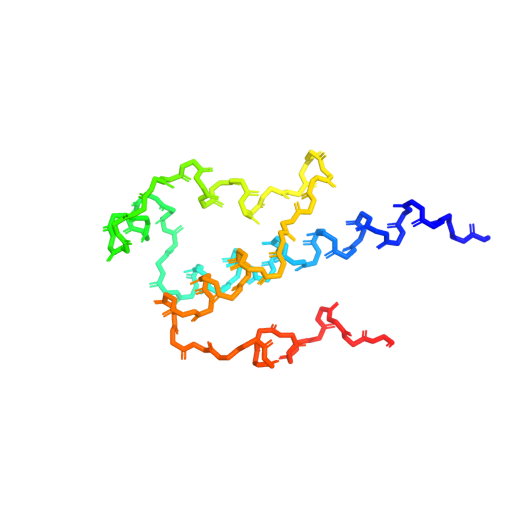.350 1.00 66.69 83 GLY A C 1
ATOM 679 O O . GLY A 1 83 ? 2.655 -10.566 -17.436 1.00 66.69 83 GLY A O 1
#

Radius of gyration: 12.96 Å; chains: 1; bounding box: 26×23×42 Å